Protein AF-A0A976QH62-F1 (afdb_monomer)

Mean predicted aligned error: 12.68 Å

Solvent-accessible surface area (backbone atoms only — not comparable to full-atom values): 8432 Å² total; per-residue (Å²): 127,71,72,68,54,57,60,52,50,60,62,50,62,78,75,67,84,81,84,81,89,67,96,61,79,79,74,77,81,71,86,66,71,73,46,74,47,77,47,80,47,75,48,85,40,97,87,68,58,30,31,42,35,41,38,40,37,42,33,45,95,46,37,35,40,37,44,35,42,38,39,39,70,85,69,55,71,38,48,33,40,35,41,35,42,41,46,85,65,79,54,54,35,41,31,42,38,40,37,40,31,53,94,71,22,42,37,38,36,44,35,34,36,38,53,78,100,57,79,49,78,52,74,50,74,52,64,72,87,50,77,73,87,74,90,60,93,57,88,80,83,118

Sequence (142 aa):
MLERYLIALVLTCILSSQSLIVLAEAPVATNDPIAFKFTPSYYLSSNGNNATDLNFRASRDGNTAWLGEYADKNGYQQTRLGYEYKFNEGMLRPTLSAQLASGGFVGGSLTTELGGEYYAILGLGRTNLKDYYNLNFDPNDC

Secondary structure (DSSP, 8-state):
--HHHHHHHHHHHTS----------PPP---PPPEEEEEEEEE--TTS--EEEEEEEEEETTEEEEEEEEEETTS-EEEEEEEEEE--SSSEEEEEEEEEETTTEEEEEEEEEE-SSS-EEEEEEEE-------SS--TT--

pLDDT: mean 74.95, std 22.52, range [30.56, 95.06]

Radius of gyration: 18.19 Å; Cα contacts (8 Å, |Δi|>4): 232; chains: 1; bounding box: 44×34×54 Å

Structure (mmCIF, N/CA/C/O backbone):
data_AF-A0A976QH62-F1
#
_entry.id   AF-A0A976QH62-F1
#
loop_
_atom_site.group_PDB
_atom_site.id
_atom_site.type_symbol
_atom_site.label_atom_id
_atom_site.label_alt_id
_atom_site.label_comp_id
_atom_site.label_asym_id
_atom_site.label_entity_id
_atom_site.label_seq_id
_atom_site.pdbx_PDB_ins_code
_atom_site.Cartn_x
_atom_site.Cartn_y
_atom_site.Cartn_z
_atom_site.occupancy
_atom_site.B_iso_or_equiv
_atom_site.auth_seq_id
_atom_site.auth_comp_id
_atom_site.auth_asym_id
_atom_site.auth_atom_id
_atom_site.pdbx_PDB_model_num
ATOM 1 N N . MET A 1 1 ? 1.318 -12.797 24.870 1.00 43.84 1 MET A N 1
ATOM 2 C CA . MET A 1 1 ? 2.741 -13.211 24.727 1.00 43.84 1 MET A CA 1
ATOM 3 C C . MET A 1 1 ? 3.078 -13.812 23.357 1.00 43.84 1 MET A C 1
ATOM 5 O O . MET A 1 1 ? 4.228 -13.690 22.962 1.00 43.84 1 MET A O 1
ATOM 9 N N . LEU A 1 2 ? 2.126 -14.389 22.606 1.00 36.97 2 LEU A N 1
ATOM 10 C CA . LEU A 1 2 ? 2.364 -14.907 21.243 1.00 36.97 2 LEU A CA 1
ATOM 11 C C . LEU A 1 2 ? 2.572 -13.817 20.167 1.00 36.97 2 LEU A C 1
ATOM 13 O O . LEU A 1 2 ? 3.295 -14.037 19.203 1.00 36.97 2 LEU A O 1
ATOM 17 N N . GLU A 1 3 ? 1.990 -12.630 20.338 1.00 34.72 3 GLU A N 1
ATOM 18 C CA . GLU A 1 3 ? 1.983 -11.566 19.312 1.00 34.72 3 GLU A CA 1
ATOM 19 C C . GLU A 1 3 ? 3.361 -10.931 19.065 1.00 34.72 3 GLU A C 1
ATOM 21 O O . GLU A 1 3 ? 3.653 -10.476 17.963 1.00 34.72 3 GLU A O 1
ATOM 26 N N . ARG A 1 4 ? 4.258 -10.965 20.062 1.00 38.50 4 ARG A N 1
ATOM 27 C CA . ARG A 1 4 ? 5.621 -10.413 19.942 1.00 38.50 4 ARG A CA 1
ATOM 28 C C . ARG A 1 4 ? 6.553 -11.288 19.097 1.00 38.50 4 ARG A C 1
ATOM 30 O O . ARG A 1 4 ? 7.512 -10.774 18.532 1.00 38.50 4 ARG A O 1
ATOM 37 N N . TYR A 1 5 ? 6.258 -12.583 18.975 1.00 37.25 5 TYR A N 1
ATOM 38 C CA . TYR A 1 5 ? 7.062 -13.517 18.180 1.00 37.25 5 TYR A CA 1
ATOM 39 C C . TYR A 1 5 ? 6.719 -13.474 16.690 1.00 37.25 5 TYR A C 1
ATOM 41 O O . TYR A 1 5 ? 7.589 -13.726 15.861 1.00 37.25 5 TYR A O 1
ATOM 49 N N . LEU A 1 6 ? 5.488 -13.092 16.336 1.00 38.50 6 LEU A N 1
ATOM 50 C CA . LEU A 1 6 ? 5.066 -12.992 14.938 1.00 38.50 6 LEU A CA 1
ATOM 51 C C . LEU A 1 6 ? 5.768 -11.826 14.218 1.00 38.50 6 LEU A C 1
ATOM 53 O O . LEU A 1 6 ? 6.205 -11.976 13.081 1.00 38.50 6 LEU A O 1
ATOM 57 N N . ILE A 1 7 ? 5.966 -10.702 14.917 1.00 41.19 7 ILE A N 1
ATOM 58 C CA . ILE A 1 7 ? 6.696 -9.526 14.408 1.00 41.19 7 ILE A CA 1
ATOM 59 C C . ILE A 1 7 ? 8.195 -9.838 14.244 1.00 41.19 7 ILE A C 1
ATOM 61 O O . ILE A 1 7 ? 8.812 -9.441 13.256 1.00 41.19 7 ILE A O 1
ATOM 65 N N . ALA A 1 8 ? 8.776 -10.616 15.165 1.00 34.66 8 ALA A N 1
ATOM 66 C CA . ALA A 1 8 ? 10.163 -11.069 15.057 1.00 34.66 8 ALA A CA 1
ATOM 67 C C . ALA A 1 8 ? 10.371 -12.068 13.899 1.00 34.66 8 ALA A C 1
ATOM 69 O O . ALA A 1 8 ? 11.407 -12.036 13.237 1.00 34.66 8 ALA A O 1
ATOM 70 N N . LEU A 1 9 ? 9.381 -12.917 13.598 1.00 35.78 9 LEU A N 1
ATOM 71 C CA . LEU A 1 9 ? 9.464 -13.888 12.503 1.00 35.78 9 LEU A CA 1
ATOM 72 C C . LEU A 1 9 ? 9.490 -13.205 11.122 1.00 35.78 9 LEU A C 1
ATOM 74 O O . LEU A 1 9 ? 10.262 -13.607 10.254 1.00 35.78 9 LEU A O 1
ATOM 78 N N . VAL A 1 10 ? 8.721 -12.124 10.943 1.00 37.41 10 VAL A N 1
ATOM 79 C CA . VAL A 1 10 ? 8.692 -11.359 9.682 1.00 37.41 10 VAL A CA 1
ATOM 80 C C . VAL A 1 10 ? 9.996 -10.582 9.461 1.00 37.41 10 VAL A C 1
ATOM 82 O O . VAL A 1 10 ? 10.494 -10.549 8.337 1.00 37.41 10 VAL A O 1
ATOM 85 N N . LEU A 1 11 ? 10.620 -10.048 10.522 1.00 30.56 11 LEU A N 1
ATOM 86 C CA . LEU A 1 11 ? 11.948 -9.425 10.415 1.00 30.56 11 LEU A CA 1
ATOM 87 C C . LEU A 1 11 ? 13.056 -10.439 10.083 1.00 30.56 11 LEU A C 1
ATOM 89 O O . LEU A 1 11 ? 14.041 -10.084 9.440 1.00 30.56 11 LEU A O 1
ATOM 93 N N . THR A 1 12 ? 12.896 -11.702 10.490 1.00 34.62 12 THR A N 1
ATOM 94 C CA . THR A 1 12 ? 13.923 -12.736 10.283 1.00 34.62 12 THR A CA 1
ATOM 95 C C . THR A 1 12 ? 13.878 -13.326 8.867 1.00 34.62 12 THR A C 1
ATOM 97 O O . THR A 1 12 ? 14.925 -13.664 8.319 1.00 34.62 12 THR A O 1
ATOM 100 N N . CYS A 1 13 ? 12.711 -13.369 8.211 1.00 31.64 13 CYS A N 1
ATOM 101 C CA . CYS A 1 13 ? 12.607 -13.827 6.816 1.00 31.64 13 CYS A CA 1
ATOM 102 C C . CYS A 1 13 ? 13.295 -12.898 5.801 1.00 31.64 13 CYS A C 1
ATOM 104 O O . CYS A 1 13 ? 13.678 -13.356 4.726 1.00 31.64 13 CYS A O 1
ATOM 106 N N . ILE A 1 14 ? 13.508 -11.622 6.141 1.00 37.66 14 ILE A N 1
ATOM 107 C CA . IL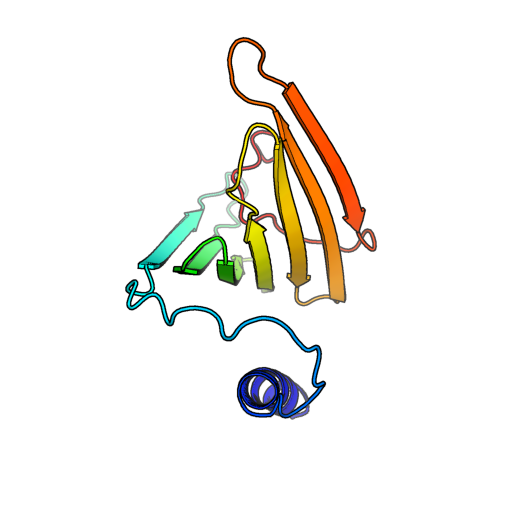E A 1 14 ? 14.220 -10.669 5.272 1.00 37.66 14 ILE A CA 1
ATOM 108 C C . ILE A 1 14 ? 15.743 -10.942 5.265 1.00 37.66 14 ILE A C 1
ATOM 110 O O . ILE A 1 14 ? 16.441 -10.509 4.354 1.00 37.66 14 ILE A O 1
ATOM 114 N N . LEU A 1 15 ? 16.270 -11.718 6.223 1.00 37.94 15 LEU A N 1
ATOM 115 C CA . LEU A 1 15 ? 17.712 -11.960 6.393 1.00 37.94 15 LEU A CA 1
ATOM 116 C C . LEU A 1 15 ? 18.191 -13.386 6.053 1.00 37.94 15 LEU A C 1
ATOM 118 O O . LEU A 1 15 ? 19.394 -13.632 6.108 1.00 37.94 15 LEU A O 1
ATOM 122 N N . SER A 1 16 ? 17.313 -14.328 5.683 1.00 35.41 16 SER A N 1
ATOM 123 C CA . SER A 1 16 ? 17.682 -15.753 5.538 1.00 35.41 16 SER A CA 1
ATOM 124 C C . SER A 1 16 ? 17.287 -16.420 4.214 1.00 35.41 16 SER A C 1
ATOM 126 O O . SER A 1 16 ? 17.048 -17.624 4.170 1.00 35.41 16 SER A O 1
ATOM 128 N N . SER A 1 17 ? 17.275 -15.681 3.104 1.00 37.41 17 SER A N 1
ATOM 129 C CA . SER A 1 17 ? 17.130 -16.288 1.772 1.00 37.41 17 SER A CA 1
ATOM 130 C C . SER A 1 17 ? 18.499 -16.504 1.125 1.00 37.41 17 SER A C 1
ATOM 132 O O . SER A 1 17 ? 18.936 -15.705 0.302 1.00 37.41 17 SER A O 1
ATOM 134 N N . GLN A 1 18 ? 19.192 -17.582 1.504 1.00 44.84 18 GLN A N 1
ATOM 135 C CA . GLN A 1 18 ? 20.293 -18.111 0.698 1.00 44.84 18 GLN A CA 1
ATOM 136 C C . GLN A 1 18 ? 19.839 -19.351 -0.082 1.00 44.84 18 GLN A C 1
ATOM 138 O O . GLN A 1 18 ? 19.454 -20.365 0.495 1.00 44.84 18 GLN A O 1
ATOM 143 N N . SER A 1 19 ? 19.984 -19.225 -1.404 1.00 40.66 19 SER A N 1
ATOM 144 C CA . SER A 1 19 ? 20.256 -20.283 -2.384 1.00 40.66 19 SER A CA 1
ATOM 145 C C . SER A 1 19 ? 19.083 -21.122 -2.907 1.00 40.66 19 SER A C 1
ATOM 147 O O . SER A 1 19 ? 18.906 -22.277 -2.534 1.00 40.66 19 SER A O 1
ATOM 149 N N . LEU A 1 20 ? 18.417 -20.600 -3.944 1.00 32.00 20 LEU A N 1
ATOM 150 C CA . LEU A 1 20 ? 18.070 -21.408 -5.118 1.00 32.00 20 LEU A CA 1
ATOM 151 C C . LEU A 1 20 ? 18.815 -20.816 -6.325 1.00 32.00 20 LEU A C 1
ATOM 153 O O . LEU A 1 20 ? 18.549 -19.688 -6.734 1.00 32.00 20 LEU A O 1
ATOM 157 N N . ILE A 1 21 ? 19.794 -21.554 -6.851 1.00 34.06 21 ILE A N 1
ATOM 158 C CA . ILE A 1 21 ? 20.583 -21.147 -8.018 1.00 34.06 21 ILE A CA 1
ATOM 159 C C . ILE A 1 21 ? 19.736 -21.412 -9.265 1.00 34.06 21 ILE A C 1
ATOM 161 O O . ILE A 1 21 ? 19.671 -22.531 -9.766 1.00 34.06 21 ILE A O 1
ATOM 165 N N . VAL A 1 22 ? 19.081 -20.365 -9.756 1.00 33.94 22 VAL A N 1
ATOM 166 C CA . VAL A 1 22 ? 18.765 -20.222 -11.179 1.00 33.94 22 VAL A CA 1
ATOM 167 C C . VAL A 1 22 ? 19.972 -19.524 -11.797 1.00 33.94 22 VAL A C 1
ATOM 169 O O . VAL A 1 22 ? 20.452 -18.534 -11.246 1.00 33.94 22 VAL A O 1
ATOM 172 N N . LEU A 1 23 ? 20.491 -20.042 -12.913 1.00 40.22 23 LEU A N 1
ATOM 173 C CA . LEU A 1 23 ? 21.482 -19.348 -13.741 1.00 40.22 23 LEU A CA 1
ATOM 174 C C . LEU A 1 23 ? 20.805 -18.137 -14.403 1.00 40.22 23 LEU A C 1
ATOM 176 O O . LEU A 1 23 ? 20.479 -18.161 -15.584 1.00 40.22 23 LEU A O 1
ATOM 180 N N . ALA A 1 24 ? 20.522 -17.111 -13.610 1.00 38.88 24 ALA A N 1
ATOM 181 C CA . ALA A 1 24 ? 20.233 -15.773 -14.084 1.00 38.88 24 ALA A CA 1
ATOM 182 C C . ALA A 1 24 ? 21.570 -15.031 -14.134 1.00 38.88 24 ALA A C 1
ATOM 184 O O . ALA A 1 24 ? 22.368 -15.141 -13.198 1.00 38.88 24 ALA A O 1
ATOM 185 N N . GLU A 1 25 ? 21.833 -14.311 -15.226 1.00 40.03 25 GLU A N 1
ATOM 186 C CA . GLU A 1 25 ? 22.896 -13.305 -15.253 1.00 40.03 25 GLU A CA 1
ATOM 187 C C . GLU A 1 25 ? 22.841 -12.493 -13.959 1.00 40.03 25 GLU A C 1
ATOM 189 O O . GLU A 1 25 ? 21.759 -12.096 -13.517 1.00 40.03 25 GLU A O 1
ATOM 194 N N . ALA A 1 26 ? 24.000 -12.308 -13.321 1.00 38.78 26 ALA A N 1
ATOM 195 C CA . ALA A 1 26 ? 24.093 -11.493 -12.123 1.00 38.78 26 ALA A CA 1
ATOM 196 C C . ALA A 1 26 ? 23.419 -10.147 -12.427 1.00 38.78 26 ALA A C 1
ATOM 198 O O . ALA A 1 26 ? 23.850 -9.481 -13.375 1.00 38.78 26 ALA A O 1
ATOM 199 N N . PRO A 1 27 ? 22.361 -9.751 -11.691 1.00 48.44 27 PRO A N 1
ATOM 200 C CA . PRO A 1 27 ? 21.771 -8.449 -11.913 1.00 48.44 27 PRO A CA 1
ATOM 201 C C . PRO A 1 27 ? 22.887 -7.435 -11.697 1.00 48.44 27 PRO A C 1
ATOM 203 O O . PRO A 1 27 ? 23.559 -7.449 -10.660 1.00 48.44 27 PRO A O 1
ATOM 206 N N . VAL A 1 28 ? 23.125 -6.594 -12.706 1.00 41.81 28 VAL A N 1
ATOM 207 C CA . VAL A 1 28 ? 23.907 -5.373 -12.534 1.00 41.81 28 VAL A CA 1
ATOM 208 C C . VAL A 1 28 ? 23.341 -4.715 -11.287 1.00 41.81 28 VAL A C 1
ATOM 210 O O . VAL A 1 28 ? 22.150 -4.417 -11.247 1.00 41.81 28 VAL A O 1
ATOM 213 N N . ALA A 1 29 ? 24.158 -4.585 -10.243 1.00 46.31 29 ALA A N 1
ATOM 214 C CA . ALA A 1 29 ? 23.746 -3.911 -9.026 1.00 46.31 29 ALA A CA 1
ATOM 215 C C . ALA A 1 29 ? 23.488 -2.447 -9.394 1.00 46.31 29 ALA A C 1
ATOM 217 O O . ALA A 1 29 ? 24.407 -1.629 -9.431 1.00 46.31 29 ALA A O 1
ATOM 218 N N . THR A 1 30 ? 22.242 -2.138 -9.742 1.00 55.06 30 THR A N 1
ATOM 219 C CA . THR A 1 30 ? 21.754 -0.780 -9.904 1.00 55.06 30 THR A CA 1
ATOM 220 C C . THR A 1 30 ? 21.902 -0.131 -8.540 1.00 55.06 30 THR A C 1
ATOM 222 O O . THR A 1 30 ? 21.322 -0.555 -7.539 1.00 55.06 30 THR A O 1
ATOM 225 N N . ASN A 1 31 ? 22.774 0.870 -8.461 1.00 63.50 31 ASN A N 1
ATOM 226 C CA . ASN A 1 31 ? 23.050 1.592 -7.223 1.00 63.50 31 ASN A CA 1
ATOM 227 C C . ASN A 1 31 ? 21.933 2.614 -6.936 1.00 63.50 31 ASN A C 1
ATOM 229 O O . ASN A 1 31 ? 22.187 3.698 -6.411 1.00 63.50 31 ASN A O 1
ATOM 233 N N . ASP A 1 32 ? 20.701 2.282 -7.329 1.00 76.94 32 ASP A N 1
ATOM 234 C CA . ASP A 1 32 ? 19.565 3.179 -7.267 1.00 76.94 32 ASP A CA 1
ATOM 235 C C . ASP A 1 32 ? 19.092 3.291 -5.811 1.00 76.94 32 ASP A C 1
ATOM 237 O O . ASP A 1 32 ? 18.904 2.286 -5.099 1.00 76.94 32 ASP A O 1
ATOM 241 N N . PRO A 1 33 ? 18.957 4.520 -5.289 1.00 87.44 33 PRO A N 1
ATOM 242 C CA . PRO A 1 33 ? 18.589 4.726 -3.900 1.00 87.44 33 PRO A CA 1
ATOM 243 C C . PRO A 1 33 ? 17.168 4.212 -3.650 1.00 87.44 33 PRO A C 1
ATOM 245 O O . PRO A 1 33 ? 16.278 4.354 -4.486 1.00 87.44 33 PRO A O 1
ATOM 248 N N . ILE A 1 34 ? 16.936 3.625 -2.472 1.00 92.25 34 ILE A N 1
ATOM 249 C CA . ILE A 1 34 ? 15.572 3.285 -2.050 1.00 92.25 34 ILE A CA 1
ATOM 250 C C . ILE A 1 34 ? 14.822 4.594 -1.803 1.00 92.25 34 ILE A C 1
ATOM 252 O O . ILE A 1 34 ? 15.230 5.401 -0.966 1.00 92.25 34 ILE A O 1
ATOM 256 N N . ALA A 1 35 ? 13.715 4.795 -2.512 1.00 93.31 35 ALA A N 1
ATOM 257 C CA . ALA A 1 35 ? 12.807 5.902 -2.269 1.00 93.31 35 ALA A CA 1
ATOM 258 C C . ALA A 1 35 ? 11.876 5.553 -1.104 1.00 93.31 35 ALA A C 1
ATOM 260 O O . ALA A 1 35 ? 11.165 4.548 -1.147 1.00 93.31 35 ALA A O 1
ATOM 261 N N . PHE A 1 36 ? 11.857 6.398 -0.075 1.00 93.38 36 PHE A N 1
ATOM 262 C CA . PHE A 1 36 ? 10.983 6.234 1.083 1.00 93.38 36 PHE A CA 1
ATOM 263 C C . PHE A 1 36 ? 9.877 7.284 1.080 1.00 93.38 36 PHE A C 1
ATOM 265 O O . PHE A 1 36 ? 10.123 8.465 0.834 1.00 93.38 36 PHE A O 1
ATOM 272 N N . LYS A 1 37 ? 8.657 6.861 1.404 1.00 93.56 37 LYS A N 1
ATOM 273 C CA . LYS A 1 37 ? 7.512 7.744 1.623 1.00 93.56 37 LYS A CA 1
ATOM 274 C C . LYS A 1 37 ? 6.835 7.363 2.930 1.00 93.56 37 LYS A C 1
ATOM 276 O O . LYS A 1 37 ? 6.383 6.235 3.090 1.00 93.56 37 LYS A O 1
ATOM 281 N N . P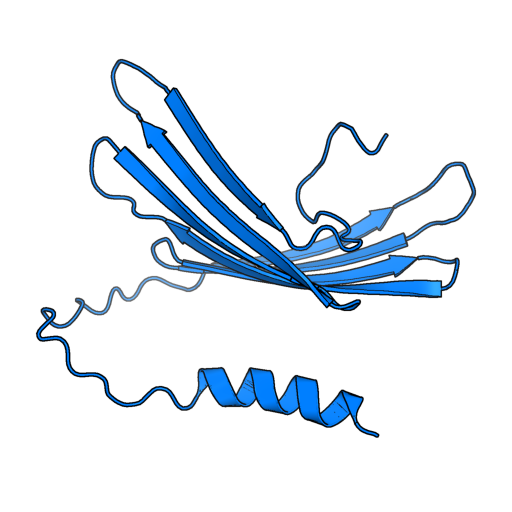HE A 1 38 ? 6.739 8.325 3.838 1.00 93.69 38 PHE A N 1
ATOM 282 C CA . PHE A 1 38 ? 5.956 8.209 5.061 1.00 93.69 38 PHE A CA 1
ATOM 283 C C . PHE A 1 38 ? 4.748 9.140 4.973 1.00 93.69 38 PHE A C 1
ATOM 285 O O . PHE A 1 38 ? 4.863 10.276 4.513 1.00 93.69 38 PHE A O 1
ATOM 292 N N . THR A 1 39 ? 3.571 8.653 5.34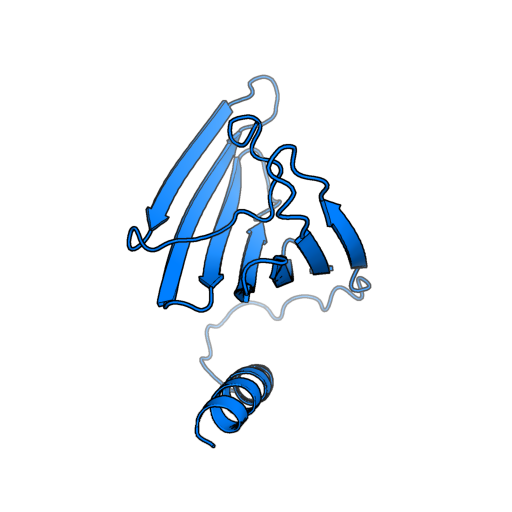5 1.00 93.81 39 THR A N 1
ATOM 293 C CA . THR A 1 39 ? 2.312 9.391 5.240 1.00 93.81 39 THR A CA 1
ATOM 294 C C . THR A 1 39 ? 1.476 9.136 6.490 1.00 93.81 39 THR A C 1
ATOM 296 O O . THR A 1 39 ? 0.817 8.102 6.577 1.00 93.81 39 THR A O 1
ATOM 299 N N . PRO A 1 40 ? 1.510 10.052 7.471 1.00 93.19 40 PRO A N 1
ATOM 300 C CA . PRO A 1 40 ? 0.547 10.061 8.560 1.00 93.19 40 PRO A CA 1
ATOM 301 C C . PRO A 1 40 ? -0.767 10.687 8.081 1.00 93.19 40 PRO A C 1
ATOM 303 O O . PRO A 1 40 ? -0.769 11.635 7.295 1.00 93.19 40 PRO A O 1
ATOM 306 N N . SER A 1 41 ? -1.894 10.159 8.535 1.00 91.31 41 SER A N 1
ATOM 307 C CA . SER A 1 41 ? -3.235 10.615 8.168 1.00 91.31 41 SER A CA 1
ATOM 308 C C . SER A 1 41 ? -4.169 10.573 9.373 1.00 91.31 41 SER A C 1
ATOM 310 O O . SER A 1 41 ? -4.018 9.746 10.273 1.00 91.31 41 SER A O 1
ATOM 312 N N . TYR A 1 42 ? -5.126 11.499 9.390 1.00 92.25 42 TYR A N 1
ATOM 313 C CA . TYR A 1 42 ? -6.180 11.574 10.394 1.00 92.25 42 TYR A CA 1
ATOM 314 C C . TYR A 1 42 ? -7.521 11.759 9.693 1.00 92.25 42 TYR A C 1
ATOM 316 O O . TYR A 1 42 ? -7.694 12.700 8.918 1.00 92.25 42 TYR A O 1
ATOM 324 N N . TYR A 1 43 ? -8.458 10.863 9.971 1.00 88.88 43 TYR A N 1
ATOM 325 C CA . TYR A 1 43 ? -9.783 10.835 9.377 1.00 88.88 43 TYR A CA 1
ATOM 326 C C . TYR A 1 43 ? -10.811 11.343 10.377 1.00 88.88 43 TYR A C 1
ATOM 328 O O . TYR A 1 43 ? -10.886 10.874 11.515 1.00 88.88 43 TYR A O 1
ATOM 336 N N . LEU A 1 44 ? -11.622 12.296 9.928 1.00 91.50 44 LEU A N 1
ATOM 337 C CA . LEU A 1 44 ? -12.792 12.773 10.648 1.00 91.50 44 LEU A CA 1
ATOM 338 C C . LEU A 1 44 ? -14.017 12.073 10.074 1.00 91.50 44 LEU A C 1
ATOM 340 O O . LEU A 1 44 ? -14.285 12.203 8.882 1.00 91.50 44 LEU A O 1
ATOM 344 N N . SER A 1 45 ? -14.760 11.359 10.916 1.00 86.19 45 SER A N 1
ATOM 345 C CA . SER A 1 45 ? -16.005 10.715 10.500 1.00 86.19 45 SER A CA 1
ATOM 346 C C . SER A 1 45 ? -17.206 11.435 11.101 1.00 86.19 45 SER A C 1
ATOM 348 O O . SER A 1 45 ? -17.185 11.853 12.261 1.00 86.19 45 SER A O 1
ATOM 350 N N . SER A 1 46 ? -18.279 11.573 10.322 1.00 87.06 46 SER A N 1
ATOM 351 C CA . SER A 1 46 ? -19.522 12.238 10.741 1.00 87.06 46 SER A CA 1
ATOM 352 C C . SER A 1 46 ? -20.206 11.532 11.918 1.00 87.06 46 SER A C 1
ATOM 354 O O . SER A 1 46 ? -20.884 12.176 12.716 1.00 87.06 46 SER A O 1
ATOM 356 N N . ASN A 1 47 ? -19.976 10.226 12.073 1.00 87.81 47 ASN A N 1
ATOM 357 C CA . ASN A 1 47 ? -20.445 9.426 13.205 1.00 87.81 47 ASN A CA 1
ATOM 358 C C . ASN A 1 47 ? -19.565 9.572 14.470 1.00 87.81 47 ASN A C 1
ATOM 360 O O . ASN A 1 47 ? -19.826 8.920 15.480 1.00 87.81 47 ASN A O 1
ATOM 364 N N . GLY A 1 48 ? -18.518 10.406 14.427 1.00 85.88 48 GLY A N 1
ATOM 365 C CA . GLY A 1 48 ? -17.592 10.652 15.534 1.00 85.88 48 GLY A CA 1
ATOM 366 C C . GLY A 1 48 ? -16.517 9.578 15.742 1.00 85.88 48 GLY A C 1
ATOM 367 O O . GLY A 1 48 ? -15.691 9.729 16.651 1.00 85.88 48 GLY A O 1
ATOM 368 N N . ASN A 1 49 ? -16.491 8.522 14.921 1.00 89.94 49 ASN A N 1
ATOM 369 C CA . ASN A 1 49 ? -15.446 7.499 14.919 1.00 89.94 49 ASN A CA 1
ATOM 370 C C . ASN A 1 49 ? -14.242 7.958 14.088 1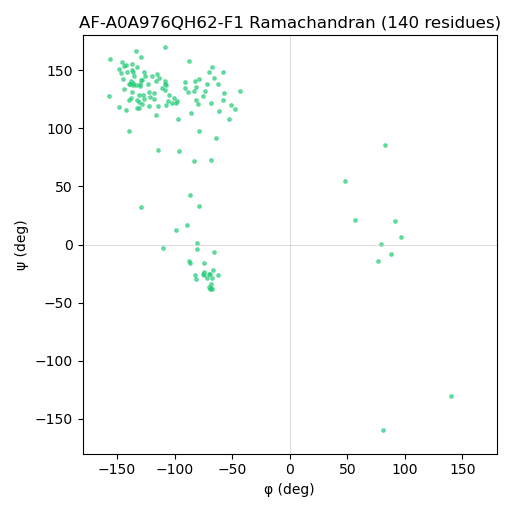.00 89.94 49 ASN A C 1
ATOM 372 O O . ASN A 1 49 ? -14.009 7.497 12.973 1.00 89.94 49 ASN A O 1
ATOM 376 N N . ASN A 1 50 ? -13.501 8.926 14.619 1.00 91.50 50 ASN A N 1
ATOM 377 C CA . ASN A 1 50 ? -12.279 9.399 13.979 1.00 91.50 50 ASN A CA 1
ATOM 378 C C . ASN A 1 50 ? -11.203 8.308 13.996 1.00 91.50 50 ASN A C 1
ATOM 380 O O . ASN A 1 50 ? -11.161 7.491 14.919 1.00 91.50 50 ASN A O 1
ATOM 384 N N . ALA A 1 51 ? -10.295 8.353 13.026 1.00 92.06 51 ALA A N 1
ATOM 385 C CA . ALA A 1 51 ? -9.237 7.362 12.892 1.00 92.06 51 ALA A CA 1
ATOM 386 C C . ALA A 1 51 ? -7.884 7.984 12.555 1.00 92.06 51 ALA A C 1
ATOM 388 O O . ALA A 1 51 ? -7.795 9.071 11.991 1.00 92.06 51 ALA A O 1
ATOM 389 N N . THR A 1 52 ? -6.822 7.273 12.903 1.00 92.81 52 THR A N 1
ATOM 390 C CA . THR A 1 52 ? -5.443 7.566 12.510 1.00 92.81 52 THR A CA 1
ATOM 391 C C . THR A 1 52 ? -4.935 6.465 11.599 1.00 92.81 52 THR A C 1
ATOM 393 O O . THR A 1 52 ? -5.210 5.291 11.845 1.00 92.81 52 THR A O 1
ATOM 396 N N . ASP A 1 53 ? -4.141 6.838 10.604 1.00 92.69 53 ASP A N 1
ATOM 397 C CA . ASP A 1 53 ? -3.473 5.888 9.722 1.00 92.69 53 ASP A CA 1
ATOM 398 C C . ASP A 1 53 ? -2.031 6.319 9.480 1.00 92.69 53 ASP A C 1
ATOM 400 O O . ASP A 1 53 ? -1.747 7.484 9.191 1.00 92.69 53 ASP A O 1
ATOM 404 N N . LEU A 1 54 ? -1.113 5.378 9.641 1.00 92.19 54 LEU A N 1
ATOM 405 C CA . LEU A 1 54 ? 0.298 5.553 9.354 1.00 92.19 54 LEU A CA 1
ATOM 406 C C . LEU A 1 54 ? 0.669 4.639 8.199 1.00 92.19 54 LEU A C 1
ATOM 408 O O . LEU A 1 54 ? 0.601 3.424 8.338 1.00 92.19 54 LEU A O 1
ATOM 412 N N . ASN A 1 55 ? 1.138 5.213 7.095 1.00 93.38 55 ASN A N 1
ATOM 413 C CA . ASN A 1 55 ? 1.600 4.458 5.937 1.00 93.38 55 ASN A CA 1
ATOM 414 C C . ASN A 1 55 ? 3.085 4.726 5.685 1.00 93.38 55 ASN A C 1
ATOM 416 O O . ASN A 1 55 ? 3.514 5.872 5.530 1.00 93.38 55 ASN A O 1
ATOM 420 N N . PHE A 1 56 ? 3.872 3.659 5.627 1.00 93.56 56 PHE A N 1
ATOM 421 C CA . PHE A 1 56 ? 5.267 3.690 5.229 1.00 93.56 56 PHE A CA 1
ATOM 422 C C . PHE A 1 56 ? 5.467 2.855 3.970 1.00 93.56 56 PHE A C 1
ATOM 424 O O . PHE A 1 56 ? 5.069 1.694 3.912 1.00 93.56 56 PHE A O 1
ATOM 431 N N . ARG A 1 57 ? 6.135 3.431 2.973 1.00 93.88 57 ARG A N 1
ATOM 432 C CA . ARG A 1 57 ? 6.426 2.794 1.691 1.00 93.88 57 ARG A CA 1
ATOM 433 C C . ARG A 1 57 ? 7.901 2.935 1.342 1.00 93.88 57 ARG A C 1
ATOM 435 O O . ARG A 1 57 ? 8.468 4.019 1.470 1.00 93.88 57 ARG A O 1
ATOM 442 N N . ALA A 1 58 ? 8.485 1.849 0.854 1.00 92.44 58 ALA A N 1
ATOM 443 C CA . ALA A 1 58 ? 9.828 1.787 0.299 1.00 92.44 58 ALA A CA 1
ATOM 444 C C . ALA A 1 58 ? 9.754 1.265 -1.139 1.00 92.44 58 ALA A C 1
ATOM 446 O O . ALA A 1 58 ? 9.111 0.244 -1.386 1.00 92.44 58 ALA A O 1
ATOM 447 N N . SER A 1 59 ? 10.415 1.940 -2.076 1.00 92.62 59 SER A N 1
ATOM 448 C CA . SER A 1 59 ? 10.379 1.590 -3.496 1.00 92.62 59 SER A CA 1
ATOM 449 C C . SER A 1 59 ? 11.768 1.646 -4.129 1.00 92.62 59 SER A C 1
ATOM 451 O O . SER A 1 59 ? 12.538 2.566 -3.856 1.00 92.62 59 SER A O 1
ATOM 453 N N . ARG A 1 60 ? 12.081 0.666 -4.981 1.00 91.62 60 ARG A N 1
ATOM 454 C CA . ARG A 1 60 ? 13.321 0.573 -5.767 1.00 91.62 60 ARG A CA 1
ATOM 455 C C . ARG A 1 60 ? 13.088 -0.314 -6.988 1.00 91.62 60 ARG A C 1
ATOM 457 O O . ARG A 1 60 ? 12.639 -1.443 -6.828 1.00 91.62 60 ARG A O 1
ATOM 464 N N . ASP A 1 61 ? 13.425 0.165 -8.179 1.00 89.38 61 ASP A N 1
ATOM 465 C CA . ASP A 1 61 ? 13.530 -0.639 -9.409 1.00 89.38 61 ASP A CA 1
ATOM 466 C C . ASP A 1 61 ? 12.322 -1.558 -9.647 1.00 89.38 61 ASP A C 1
ATOM 468 O O . ASP A 1 61 ? 12.431 -2.779 -9.708 1.00 89.38 61 ASP A O 1
ATOM 472 N N . GLY A 1 62 ? 11.122 -0.968 -9.665 1.00 88.50 62 GLY A N 1
ATOM 473 C CA . GLY A 1 62 ? 9.860 -1.699 -9.838 1.00 88.50 62 GLY A CA 1
ATOM 474 C C . GLY A 1 62 ? 9.366 -2.448 -8.594 1.00 88.50 62 GLY A C 1
ATOM 475 O O . GLY A 1 62 ? 8.187 -2.783 -8.527 1.00 88.50 62 GLY A O 1
ATOM 476 N N . ASN A 1 63 ? 10.203 -2.642 -7.575 1.00 93.31 63 ASN A N 1
ATOM 477 C CA . ASN A 1 63 ? 9.809 -3.186 -6.279 1.00 93.31 63 ASN A CA 1
ATOM 478 C C . ASN A 1 63 ? 9.199 -2.084 -5.419 1.00 93.31 63 ASN A C 1
ATOM 480 O O . ASN A 1 63 ? 9.748 -0.987 -5.311 1.00 93.31 63 ASN A O 1
ATOM 484 N N . THR A 1 64 ? 8.086 -2.376 -4.760 1.00 93.94 64 THR A N 1
ATOM 485 C CA . THR A 1 64 ? 7.500 -1.505 -3.743 1.00 93.94 64 THR A CA 1
ATOM 486 C C . THR A 1 64 ? 6.983 -2.352 -2.598 1.00 93.94 64 THR A C 1
ATOM 488 O O . THR A 1 64 ? 6.157 -3.226 -2.805 1.00 93.94 64 THR A O 1
ATOM 491 N N . ALA A 1 65 ? 7.440 -2.075 -1.384 1.00 95.06 65 ALA A N 1
ATOM 492 C CA . ALA A 1 65 ? 6.902 -2.658 -0.165 1.00 95.06 65 ALA A CA 1
ATOM 493 C C . ALA A 1 65 ? 6.271 -1.558 0.682 1.00 95.06 65 ALA A C 1
ATOM 495 O O . ALA A 1 65 ? 6.745 -0.418 0.690 1.00 95.06 65 ALA A O 1
ATOM 496 N N . TRP A 1 66 ? 5.212 -1.889 1.407 1.00 92.69 66 TRP A N 1
ATOM 497 C CA . TRP A 1 66 ? 4.594 -0.956 2.335 1.00 92.69 66 TRP A CA 1
ATOM 498 C C . TRP A 1 66 ? 4.082 -1.647 3.594 1.00 92.69 66 TRP A C 1
ATOM 500 O O . TRP A 1 66 ? 3.763 -2.837 3.598 1.00 92.69 66 TRP A O 1
ATOM 510 N N . LEU A 1 67 ? 4.029 -0.863 4.666 1.00 94.56 67 LEU A N 1
ATOM 511 C CA . LEU A 1 67 ? 3.498 -1.214 5.974 1.00 94.56 67 LEU A CA 1
ATOM 512 C C . LEU A 1 67 ? 2.548 -0.095 6.401 1.00 94.56 67 LEU A C 1
ATOM 514 O O . LEU A 1 67 ? 2.913 1.080 6.355 1.00 94.56 67 LEU A O 1
ATOM 518 N N . GLY A 1 68 ? 1.341 -0.472 6.798 1.00 93.19 68 GLY A N 1
ATOM 519 C CA . GLY A 1 68 ? 0.298 0.432 7.251 1.00 93.19 68 GLY A CA 1
ATOM 520 C C . GLY A 1 68 ? -0.223 0.037 8.626 1.00 93.19 68 GLY A C 1
ATOM 521 O O . GLY A 1 68 ? -0.350 -1.152 8.905 1.00 93.19 68 GLY A O 1
ATOM 522 N N . GLU A 1 69 ? -0.580 1.015 9.449 1.00 93.75 69 GLU A N 1
ATOM 523 C CA . GLU A 1 69 ? -1.267 0.798 10.725 1.00 93.75 69 GLU A CA 1
ATOM 524 C C . GLU A 1 69 ? -2.470 1.731 10.811 1.00 93.75 69 GLU A C 1
ATOM 526 O O . GLU A 1 69 ? -2.308 2.950 10.805 1.00 93.75 69 GLU A O 1
ATOM 531 N N . TYR A 1 70 ? -3.664 1.148 10.886 1.00 92.88 70 TYR A N 1
ATOM 532 C CA . TYR A 1 70 ? -4.922 1.864 11.065 1.00 92.88 70 TYR A CA 1
ATOM 533 C C . TYR A 1 70 ? -5.450 1.654 12.478 1.00 92.88 70 TYR A C 1
ATOM 535 O O . TYR A 1 70 ? -5.467 0.523 12.961 1.00 92.88 70 TYR A O 1
ATOM 543 N N . ALA A 1 71 ? -5.946 2.715 13.107 1.00 93.06 71 ALA A N 1
ATOM 544 C CA . ALA A 1 71 ? -6.644 2.634 14.383 1.00 93.06 71 ALA A CA 1
ATOM 545 C C . ALA A 1 71 ? -7.791 3.644 14.436 1.00 93.06 71 ALA A C 1
ATOM 547 O O . ALA A 1 71 ? -7.593 4.816 14.107 1.00 93.06 71 ALA A O 1
ATOM 548 N N . ASP A 1 72 ? -8.966 3.211 14.890 1.00 92.81 72 ASP A N 1
ATOM 549 C CA . ASP A 1 72 ? -10.120 4.082 15.114 1.00 92.81 72 ASP A CA 1
ATOM 550 C C . ASP A 1 72 ? -10.432 4.298 16.604 1.00 92.81 72 ASP A C 1
ATOM 552 O O . ASP A 1 72 ? -9.872 3.658 17.501 1.00 92.81 72 ASP A O 1
ATOM 556 N N . LYS A 1 73 ? -11.334 5.242 16.880 1.00 89.75 73 LYS A N 1
ATOM 557 C CA . LYS A 1 73 ? -11.759 5.584 18.243 1.00 89.75 73 LYS A CA 1
ATOM 558 C C . LYS A 1 73 ? -12.607 4.488 18.900 1.00 89.75 73 LYS A C 1
ATOM 560 O O . LYS A 1 73 ? -12.640 4.406 20.128 1.00 89.75 73 LYS A O 1
ATOM 565 N N . ASN A 1 74 ? -13.281 3.664 18.107 1.00 91.12 74 ASN A N 1
ATOM 566 C CA . ASN A 1 74 ? -14.115 2.560 18.577 1.00 91.12 74 ASN A CA 1
ATOM 567 C C . ASN A 1 74 ? -13.305 1.304 18.948 1.00 91.12 74 ASN A C 1
ATOM 569 O O . ASN A 1 74 ? -13.869 0.346 19.476 1.00 91.12 74 ASN A O 1
ATOM 573 N N . GLY A 1 75 ? -11.986 1.328 18.741 1.00 88.00 75 GLY A N 1
ATOM 574 C CA . GLY A 1 75 ? -11.055 0.284 19.156 1.00 88.00 75 GLY A CA 1
ATOM 575 C C . GLY A 1 75 ? -10.712 -0.720 18.058 1.00 88.00 75 GLY A C 1
ATOM 576 O O . GLY A 1 75 ? -10.006 -1.689 18.340 1.00 88.00 75 GLY A O 1
ATOM 577 N N . TYR A 1 76 ? -11.167 -0.503 16.824 1.00 89.19 76 TYR A N 1
ATOM 578 C CA . TYR A 1 76 ? -10.722 -1.290 15.683 1.00 89.19 76 TYR A CA 1
ATOM 579 C C . TYR A 1 76 ? -9.297 -0.889 15.297 1.00 89.19 76 TYR A C 1
ATOM 581 O O . TYR A 1 76 ? -8.979 0.295 15.176 1.00 89.19 76 TYR A O 1
ATOM 589 N N . GLN A 1 77 ? -8.438 -1.889 15.100 1.00 93.06 77 GLN A N 1
ATOM 590 C CA . GLN A 1 77 ? -7.045 -1.708 14.701 1.00 93.06 77 GLN A CA 1
ATOM 591 C C . GLN A 1 77 ? -6.684 -2.715 13.618 1.00 93.06 77 GLN A C 1
ATOM 593 O O . GLN A 1 77 ? -7.037 -3.895 13.717 1.00 93.06 77 GLN A O 1
ATOM 598 N N . GLN A 1 78 ? -5.962 -2.258 12.596 1.00 92.44 78 GLN A N 1
ATOM 599 C CA . GLN A 1 78 ? -5.507 -3.123 11.522 1.00 92.44 78 GLN A CA 1
ATOM 600 C C . GLN A 1 78 ? -4.097 -2.774 11.040 1.00 92.44 78 GLN A C 1
ATOM 602 O O . GLN A 1 78 ? -3.866 -1.737 10.413 1.00 92.44 78 GLN A O 1
ATOM 607 N N . THR A 1 79 ? -3.178 -3.716 11.246 1.00 93.19 79 THR A N 1
ATOM 608 C CA . THR A 1 79 ? -1.851 -3.717 10.632 1.00 93.19 79 THR A CA 1
ATOM 609 C C . THR A 1 79 ? -1.954 -4.318 9.245 1.00 93.19 79 THR A C 1
ATOM 611 O O . THR A 1 79 ? -2.529 -5.392 9.067 1.00 93.19 79 THR A O 1
ATOM 614 N N . ARG A 1 80 ? -1.373 -3.657 8.253 1.00 92.19 80 ARG A N 1
ATOM 615 C CA . ARG A 1 80 ? -1.425 -4.053 6.846 1.00 92.19 80 ARG A CA 1
ATOM 616 C C . ARG A 1 80 ? -0.018 -4.073 6.282 1.00 92.19 80 ARG A C 1
ATOM 618 O O . ARG A 1 80 ? 0.777 -3.190 6.580 1.00 92.19 80 ARG A O 1
ATOM 625 N N . LEU A 1 81 ? 0.282 -5.045 5.438 1.00 93.25 81 LEU A N 1
ATOM 626 C CA . LEU A 1 81 ? 1.537 -5.090 4.700 1.00 93.25 81 LEU A CA 1
ATOM 627 C C . LEU A 1 81 ? 1.277 -5.489 3.256 1.00 93.25 81 LEU A C 1
ATOM 629 O O . LEU A 1 81 ? 0.352 -6.249 2.964 1.00 93.25 81 LEU A O 1
ATOM 633 N N . GLY A 1 82 ? 2.119 -5.011 2.358 1.00 92.38 82 GLY A N 1
ATOM 634 C CA . GLY A 1 82 ? 2.008 -5.378 0.963 1.00 92.38 82 GLY A CA 1
ATOM 635 C C . GLY A 1 82 ? 3.308 -5.223 0.216 1.00 92.38 82 GLY A C 1
ATOM 636 O O . GLY A 1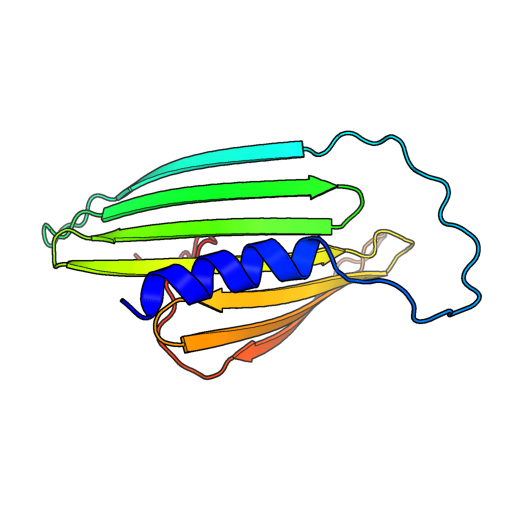 82 ? 4.229 -4.519 0.634 1.00 92.38 82 GLY A O 1
ATOM 637 N N . TYR A 1 83 ? 3.358 -5.926 -0.902 1.00 93.31 83 TYR A N 1
ATOM 638 C CA . TYR A 1 83 ? 4.465 -5.913 -1.829 1.00 93.31 83 TYR A CA 1
ATOM 639 C C . TYR A 1 83 ? 3.930 -5.888 -3.255 1.00 93.31 83 TYR A C 1
ATOM 641 O O . TYR A 1 83 ? 2.977 -6.593 -3.592 1.00 93.31 83 TYR A O 1
ATOM 649 N N . GLU A 1 84 ? 4.566 -5.077 -4.085 1.00 93.31 84 GLU A N 1
ATOM 650 C CA . GLU A 1 84 ? 4.306 -4.940 -5.504 1.00 93.31 84 GLU A CA 1
ATOM 651 C C . GLU A 1 84 ? 5.610 -5.085 -6.280 1.00 93.31 84 GLU A C 1
ATOM 653 O O . GLU A 1 84 ? 6.653 -4.560 -5.877 1.00 93.31 84 GLU A O 1
ATOM 658 N N . TYR A 1 85 ? 5.527 -5.751 -7.426 1.00 92.75 85 TYR A N 1
ATOM 659 C CA . TYR A 1 85 ? 6.612 -5.829 -8.388 1.00 92.75 85 TYR A CA 1
ATOM 660 C C . TYR A 1 85 ? 6.116 -5.431 -9.772 1.00 92.75 85 TYR A C 1
ATOM 662 O O . TYR A 1 85 ? 5.195 -6.049 -10.311 1.00 92.75 85 TYR A O 1
ATOM 670 N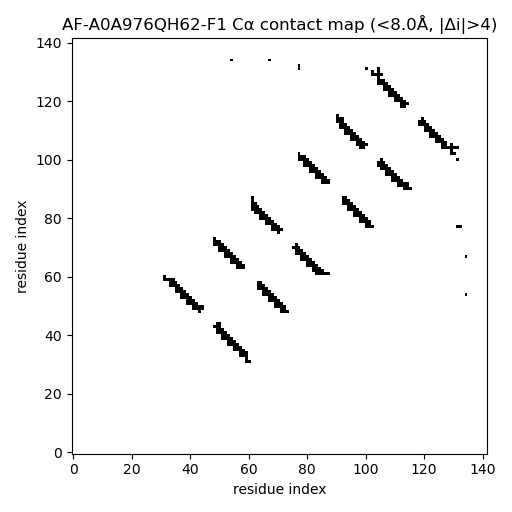 N . LYS A 1 86 ? 6.730 -4.392 -10.336 1.00 91.31 86 LYS A N 1
ATOM 671 C CA . LYS A 1 86 ? 6.416 -3.841 -11.653 1.00 91.31 86 LYS A CA 1
ATOM 672 C C . LYS A 1 86 ? 7.494 -4.224 -12.649 1.00 91.31 86 LYS A C 1
ATOM 674 O O . LYS A 1 86 ? 8.662 -3.888 -12.466 1.00 91.31 86 LYS A O 1
ATOM 679 N N . PHE A 1 87 ? 7.077 -4.871 -13.726 1.00 89.44 87 PHE A N 1
ATOM 680 C CA . PHE A 1 87 ? 7.918 -5.107 -14.886 1.00 89.44 87 PHE A CA 1
ATOM 681 C C . PHE A 1 87 ? 7.820 -3.869 -15.783 1.00 89.44 87 PHE A C 1
ATOM 683 O O . PHE A 1 87 ? 6.754 -3.571 -16.320 1.00 89.44 87 PHE A O 1
ATOM 690 N N . ASN A 1 88 ? 8.918 -3.126 -15.915 1.00 80.56 88 ASN A N 1
ATOM 691 C CA . ASN A 1 88 ? 8.934 -1.834 -16.612 1.00 80.56 88 ASN A CA 1
ATOM 692 C C . ASN A 1 88 ? 9.454 -1.917 -18.058 1.00 80.56 88 ASN A C 1
ATOM 694 O O . ASN A 1 88 ? 9.717 -0.886 -18.672 1.00 80.56 88 ASN A O 1
ATOM 698 N N . GLU A 1 89 ? 9.583 -3.121 -18.612 1.00 79.75 89 GLU A N 1
ATOM 699 C CA . GLU A 1 89 ? 10.197 -3.344 -19.922 1.00 79.75 89 GLU A CA 1
ATOM 700 C C . GLU A 1 89 ? 9.147 -3.472 -21.036 1.00 79.75 89 GLU A C 1
ATOM 702 O O . GLU A 1 89 ? 8.285 -4.350 -21.012 1.00 79.75 89 GLU A O 1
ATOM 707 N N . GLY A 1 90 ? 9.254 -2.622 -22.061 1.00 81.00 90 GLY A N 1
ATOM 708 C CA . GLY A 1 90 ? 8.468 -2.722 -23.293 1.00 81.00 90 GLY A CA 1
ATOM 709 C C . GLY A 1 90 ? 7.039 -2.156 -23.235 1.00 81.00 90 GLY A C 1
ATOM 710 O O . GLY A 1 90 ? 6.698 -1.288 -22.432 1.00 81.00 90 GLY A O 1
ATOM 711 N N . MET A 1 91 ? 6.203 -2.612 -24.175 1.00 83.94 91 MET A N 1
ATOM 712 C CA . MET A 1 91 ? 4.833 -2.114 -24.398 1.00 83.94 91 MET A CA 1
ATOM 713 C C . MET A 1 91 ? 3.835 -2.598 -23.334 1.00 83.94 91 MET A C 1
ATOM 715 O O . MET A 1 91 ? 2.816 -1.951 -23.093 1.00 83.94 91 MET A O 1
ATOM 719 N N . LEU A 1 92 ? 4.131 -3.744 -22.716 1.00 87.06 92 LEU A N 1
ATOM 720 C CA . LEU A 1 92 ? 3.318 -4.393 -21.697 1.00 87.06 92 LEU A CA 1
ATOM 721 C C . LEU A 1 92 ? 4.013 -4.237 -20.342 1.00 87.06 92 LEU A C 1
ATOM 723 O O . LEU A 1 92 ? 5.116 -4.738 -20.158 1.00 87.06 92 LEU A O 1
ATOM 727 N N . ARG A 1 93 ? 3.346 -3.594 -19.386 1.00 90.19 93 ARG A N 1
ATOM 728 C CA . ARG A 1 93 ? 3.859 -3.340 -18.036 1.00 90.19 93 ARG A CA 1
ATOM 729 C C . ARG A 1 93 ? 3.035 -4.090 -16.988 1.00 90.19 93 ARG A C 1
ATOM 731 O O . ARG A 1 93 ? 2.112 -3.508 -16.404 1.00 90.19 93 ARG A O 1
ATOM 738 N N . PRO A 1 94 ? 3.289 -5.392 -16.770 1.00 90.81 94 PRO A N 1
ATOM 739 C CA . PRO A 1 94 ? 2.621 -6.132 -15.715 1.00 90.81 94 PRO A CA 1
ATOM 740 C C . PRO A 1 94 ? 3.093 -5.686 -14.327 1.00 90.81 94 PRO A C 1
ATOM 742 O O . PRO A 1 94 ? 4.235 -5.288 -14.113 1.00 90.81 94 PRO A O 1
ATOM 745 N N . THR A 1 95 ? 2.187 -5.768 -13.365 1.00 92.75 95 THR A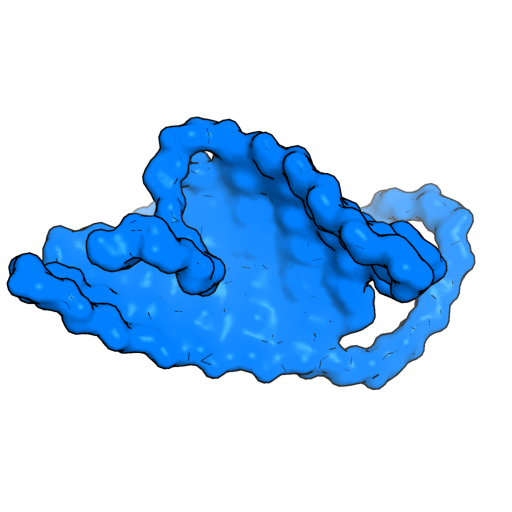 N 1
ATOM 746 C CA . THR A 1 95 ? 2.373 -5.476 -11.949 1.00 92.75 95 THR A CA 1
ATOM 747 C C . THR A 1 95 ? 1.770 -6.617 -11.148 1.00 92.75 95 THR A C 1
ATOM 749 O O . THR A 1 95 ? 0.565 -6.864 -11.212 1.00 92.75 95 THR A O 1
ATOM 752 N N . LEU A 1 96 ? 2.609 -7.305 -10.384 1.00 92.50 96 LEU A N 1
ATOM 753 C CA . LEU A 1 96 ? 2.185 -8.285 -9.392 1.00 92.50 96 LEU A CA 1
ATOM 754 C C . LEU A 1 96 ? 2.006 -7.582 -8.052 1.00 92.50 96 LEU A C 1
ATOM 756 O O . LEU A 1 96 ? 2.840 -6.754 -7.693 1.00 92.50 96 LEU A O 1
ATOM 760 N N . SER A 1 97 ? 0.963 -7.929 -7.303 1.00 89.69 97 SER A N 1
ATOM 761 C CA . SER A 1 97 ? 0.781 -7.458 -5.932 1.00 89.69 97 SER A CA 1
ATOM 762 C C . SER A 1 97 ? 0.366 -8.588 -4.995 1.00 89.69 97 SER A C 1
ATOM 764 O O . SER A 1 97 ? -0.373 -9.497 -5.377 1.00 89.69 97 SER A O 1
ATOM 766 N N . ALA A 1 98 ? 0.839 -8.516 -3.756 1.00 92.19 98 ALA A N 1
ATOM 767 C CA . ALA A 1 98 ? 0.422 -9.368 -2.653 1.00 92.19 98 ALA A CA 1
ATOM 768 C C . ALA A 1 98 ? 0.256 -8.518 -1.392 1.00 92.19 98 ALA A C 1
ATOM 770 O O . ALA A 1 98 ? 1.036 -7.598 -1.148 1.00 92.19 98 ALA A O 1
ATOM 771 N N . GLN A 1 99 ? -0.773 -8.811 -0.604 1.00 91.44 99 GLN A N 1
ATOM 772 C CA . GLN A 1 99 ? -1.184 -8.003 0.538 1.00 91.44 99 GLN A CA 1
ATOM 773 C C . GLN A 1 99 ? -1.699 -8.889 1.667 1.00 91.44 99 GLN A C 1
ATOM 775 O O . GLN A 1 99 ? -2.394 -9.878 1.426 1.00 91.44 99 GLN A O 1
ATOM 780 N N . LEU A 1 100 ? -1.387 -8.504 2.901 1.00 90.44 100 LEU A N 1
ATOM 781 C CA . LEU A 1 100 ? -1.873 -9.141 4.119 1.00 90.44 100 LEU A CA 1
ATOM 782 C C . LEU A 1 100 ? -2.373 -8.075 5.091 1.00 90.44 100 LEU A C 1
ATOM 784 O O . LEU A 1 100 ? -1.866 -6.952 5.108 1.00 90.44 100 LEU A O 1
ATOM 788 N N . ALA A 1 101 ? -3.317 -8.450 5.949 1.00 90.25 101 ALA A N 1
ATOM 789 C CA . ALA A 1 101 ? -3.685 -7.624 7.090 1.00 90.25 101 ALA A CA 1
ATOM 790 C C . ALA A 1 101 ? -3.987 -8.449 8.342 1.00 90.25 101 ALA A C 1
ATOM 792 O O . ALA A 1 101 ? -4.382 -9.621 8.265 1.00 90.25 101 ALA A O 1
ATOM 793 N N . SER A 1 102 ? -3.821 -7.827 9.510 1.00 86.75 102 SER A N 1
ATOM 794 C CA . SER A 1 102 ? -4.294 -8.385 10.773 1.00 86.75 102 SER A CA 1
ATOM 795 C C . SER A 1 102 ? -5.811 -8.619 10.702 1.00 86.75 102 SER A C 1
ATOM 797 O O . SER A 1 102 ? -6.535 -7.979 9.940 1.00 86.75 102 SER A O 1
ATOM 799 N N . GLY A 1 103 ? -6.287 -9.649 11.407 1.00 83.62 103 GLY A N 1
ATOM 800 C CA . GLY A 1 103 ? -7.603 -10.257 11.143 1.00 83.62 103 GLY A CA 1
ATOM 801 C C . GLY A 1 103 ? -7.558 -11.375 10.087 1.00 83.62 103 GLY A C 1
ATOM 802 O O . GLY A 1 103 ? -8.504 -12.153 9.941 1.00 83.62 103 GLY A O 1
ATOM 803 N N . GLY A 1 104 ? -6.411 -11.549 9.422 1.00 85.25 104 GLY A N 1
ATOM 804 C CA . GLY A 1 104 ? -6.114 -12.691 8.562 1.00 85.25 104 GLY A CA 1
ATOM 805 C C . GLY A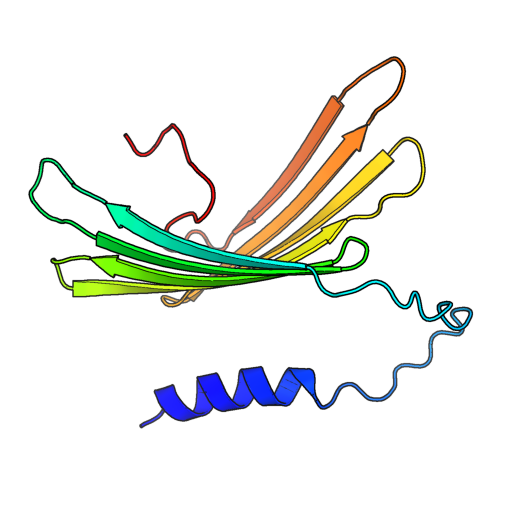 1 104 ? -6.486 -12.484 7.100 1.00 85.25 104 GLY A C 1
ATOM 806 O O . GLY A 1 104 ? -6.657 -13.479 6.398 1.00 85.25 104 GLY A O 1
ATOM 807 N N . PHE A 1 105 ? -6.636 -11.238 6.650 1.00 87.44 105 PHE A N 1
ATOM 808 C CA . PHE A 1 105 ? -6.818 -10.916 5.238 1.00 87.44 105 PHE A CA 1
ATOM 809 C C . PHE A 1 105 ? -5.594 -11.331 4.421 1.00 87.44 105 PHE A C 1
ATOM 811 O O . PHE A 1 105 ? -4.455 -11.113 4.839 1.00 87.44 105 PHE A O 1
ATOM 818 N N . VAL A 1 106 ? -5.852 -11.906 3.247 1.00 89.56 106 VAL A N 1
ATOM 819 C CA . VAL A 1 106 ? -4.849 -12.229 2.233 1.00 89.56 106 VAL A CA 1
ATOM 820 C C . VAL A 1 106 ? -5.417 -11.857 0.874 1.00 89.56 106 VAL A C 1
ATOM 822 O O . VAL A 1 106 ? -6.500 -12.321 0.506 1.00 89.56 106 VAL A O 1
ATOM 825 N N . GLY A 1 107 ? -4.676 -11.046 0.130 1.00 87.69 107 GLY A N 1
ATOM 826 C CA . GLY A 1 107 ? -5.035 -10.601 -1.207 1.00 87.69 107 GLY A CA 1
ATOM 827 C C . GLY A 1 107 ? -3.846 -10.662 -2.152 1.00 87.69 107 GLY A C 1
ATOM 828 O O . GLY A 1 107 ? -2.703 -10.468 -1.748 1.00 87.69 107 GLY A O 1
ATOM 829 N N . GLY A 1 108 ? -4.116 -10.922 -3.422 1.00 90.12 108 GLY A N 1
ATOM 830 C CA . GLY A 1 108 ? -3.120 -10.824 -4.477 1.00 90.12 108 GLY A CA 1
ATOM 831 C C . GLY A 1 108 ? -3.756 -10.416 -5.792 1.00 90.12 108 GLY A C 1
ATOM 832 O O . GLY A 1 108 ? -4.927 -10.712 -6.045 1.00 90.12 108 GLY A O 1
ATOM 833 N N . SER A 1 109 ? -2.992 -9.730 -6.633 1.00 89.44 109 SER A N 1
ATOM 834 C CA . SER A 1 109 ? -3.445 -9.352 -7.965 1.00 89.44 109 SER A CA 1
ATOM 835 C C . SER A 1 109 ? -2.325 -9.361 -8.995 1.00 89.44 109 SER A C 1
ATOM 837 O O . SER A 1 109 ? -1.142 -9.249 -8.676 1.00 89.44 109 SER A O 1
ATOM 839 N N . LEU A 1 110 ? -2.735 -9.491 -10.250 1.00 90.38 110 LEU A N 1
ATOM 840 C CA . LEU A 1 110 ? -1.933 -9.212 -11.425 1.00 90.38 110 LEU A CA 1
ATOM 841 C C . LEU A 1 110 ? -2.686 -8.164 -12.237 1.00 90.38 110 LEU A C 1
ATOM 843 O O . LEU A 1 110 ? -3.799 -8.412 -12.699 1.00 90.38 110 LEU A O 1
ATOM 847 N N . THR A 1 111 ? -2.062 -7.012 -12.424 1.00 90.06 111 THR A N 1
ATOM 848 C CA . THR A 1 111 ? -2.554 -5.952 -13.303 1.00 90.06 111 THR A CA 1
ATOM 849 C C . THR A 1 111 ? -1.555 -5.772 -14.426 1.00 90.06 111 THR A C 1
ATOM 851 O O . THR A 1 111 ? -0.360 -5.842 -14.184 1.00 90.06 111 THR A O 1
ATOM 854 N N . THR A 1 112 ? -1.997 -5.541 -15.653 1.00 89.31 112 THR A N 1
ATOM 855 C CA . THR A 1 112 ? -1.103 -5.201 -16.756 1.00 89.31 112 THR A CA 1
ATOM 856 C C . THR A 1 112 ? -1.602 -3.967 -17.470 1.00 89.31 112 THR A C 1
ATOM 858 O O . THR A 1 112 ? -2.799 -3.823 -17.720 1.00 89.31 112 THR A O 1
ATOM 861 N N . GLU A 1 113 ? -0.665 -3.096 -17.809 1.00 87.94 113 GLU A N 1
ATOM 862 C CA . GLU A 1 113 ? -0.912 -1.919 -18.627 1.00 87.94 113 GLU A CA 1
ATOM 863 C C . GLU A 1 113 ? -0.283 -2.124 -20.007 1.00 87.94 113 GLU A C 1
ATOM 865 O O . GLU A 1 113 ? 0.863 -2.556 -20.121 1.00 87.94 113 GLU A O 1
ATOM 870 N N . LEU A 1 114 ? -1.044 -1.833 -21.055 1.00 86.56 114 LEU A N 1
ATOM 871 C CA . LEU A 1 114 ? -0.564 -1.687 -22.424 1.00 86.56 114 LEU A CA 1
ATOM 872 C C . LEU A 1 114 ? -0.453 -0.189 -22.703 1.00 86.56 114 LEU A C 1
ATOM 874 O O . LEU A 1 114 ? -1.433 0.530 -22.505 1.00 86.56 114 LEU A O 1
ATOM 878 N N . GLY A 1 115 ? 0.716 0.278 -23.141 1.00 77.50 115 GLY A N 1
ATOM 879 C CA . GLY A 1 115 ? 0.929 1.679 -23.516 1.00 77.50 115 GLY A CA 1
ATOM 880 C C . GLY A 1 115 ? 1.560 1.834 -24.895 1.00 77.50 115 GLY A C 1
ATOM 881 O O . GLY A 1 115 ? 2.161 0.901 -25.409 1.00 77.50 115 GLY A O 1
ATOM 882 N N . GLY A 1 116 ? 1.450 3.023 -25.485 1.00 76.94 116 GLY A N 1
ATOM 883 C CA . GLY A 1 116 ? 1.910 3.309 -26.845 1.00 76.94 116 GLY A CA 1
ATOM 884 C C . GLY A 1 116 ? 0.902 4.205 -27.557 1.00 76.94 116 GLY A C 1
ATOM 885 O O . GLY A 1 116 ? 0.477 5.215 -27.003 1.00 76.94 116 GLY A O 1
ATOM 886 N N . GLU A 1 117 ? 0.498 3.825 -28.767 1.00 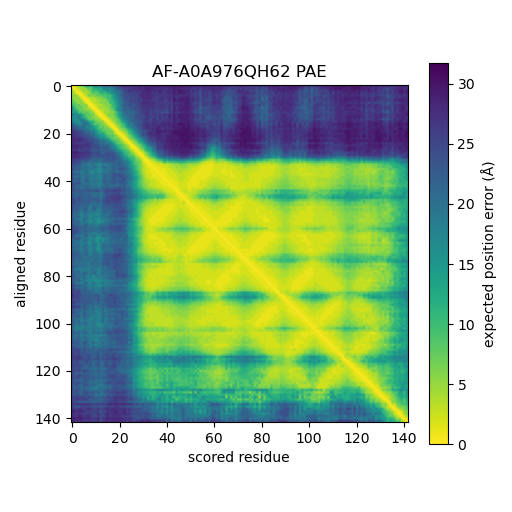79.69 117 GLU A N 1
ATOM 887 C CA . GLU A 1 117 ? -0.589 4.494 -29.499 1.00 79.69 117 GLU A CA 1
ATOM 888 C C . GLU A 1 117 ? -1.979 4.127 -28.939 1.00 79.69 117 GLU A C 1
ATOM 890 O O . GLU A 1 117 ? -2.919 4.916 -29.011 1.00 79.69 117 GLU A O 1
ATOM 895 N N . TYR A 1 118 ? -2.084 2.957 -28.300 1.00 77.12 118 TYR A N 1
ATOM 896 C CA . TYR A 1 118 ? -3.281 2.471 -27.618 1.00 77.12 118 TYR A CA 1
ATOM 897 C C . TYR A 1 118 ? -2.996 2.232 -26.136 1.00 77.12 118 TYR A C 1
ATOM 899 O O . TYR A 1 118 ? -1.910 1.779 -25.768 1.00 77.12 118 TYR A O 1
ATOM 907 N N . TYR A 1 119 ? -3.998 2.505 -25.299 1.00 82.69 119 TYR A N 1
ATOM 908 C CA . TYR A 1 119 ? -3.920 2.346 -23.850 1.00 82.69 119 TYR A CA 1
ATOM 909 C C . TYR A 1 119 ? -4.995 1.380 -23.370 1.00 82.69 119 TYR A C 1
ATOM 911 O O . TYR A 1 119 ? -6.177 1.560 -23.665 1.00 82.69 119 TYR A O 1
ATOM 919 N N . ALA A 1 120 ? -4.587 0.361 -22.619 1.00 86.81 120 ALA A N 1
ATOM 920 C CA . ALA A 1 120 ? -5.506 -0.575 -21.986 1.00 86.81 120 ALA A CA 1
ATOM 921 C C . ALA A 1 120 ? -4.947 -1.056 -20.647 1.00 86.81 120 ALA A C 1
ATOM 923 O O . ALA A 1 120 ? -3.738 -1.209 -20.488 1.00 86.81 120 ALA A O 1
ATOM 924 N N . ILE A 1 121 ? -5.840 -1.321 -19.695 1.00 86.44 121 ILE A N 1
ATOM 925 C CA . ILE A 1 121 ? -5.498 -1.875 -18.386 1.00 86.44 121 ILE A CA 1
ATOM 926 C C . ILE A 1 121 ? -6.370 -3.104 -18.166 1.00 86.44 121 ILE A C 1
ATOM 928 O O . ILE A 1 121 ? -7.590 -3.040 -18.310 1.00 86.44 121 ILE A O 1
ATOM 932 N N . LEU A 1 122 ? -5.743 -4.221 -17.814 1.00 88.25 122 LEU A N 1
ATOM 933 C CA . LEU A 1 122 ? -6.427 -5.450 -17.422 1.00 88.25 122 LEU A CA 1
ATOM 934 C C . LEU A 1 122 ? -5.953 -5.844 -16.030 1.00 88.25 122 LEU A C 1
ATOM 936 O O . LEU A 1 122 ? -4.763 -5.763 -15.741 1.00 88.25 122 LEU A O 1
ATOM 940 N N . GLY A 1 123 ? -6.869 -6.280 -15.172 1.00 86.06 123 GLY A N 1
ATOM 941 C CA . GLY A 1 123 ? -6.555 -6.663 -13.800 1.00 86.06 123 GLY A CA 1
ATOM 942 C C . GLY A 1 123 ? -7.312 -7.908 -13.371 1.00 86.06 123 GLY A C 1
ATOM 943 O O . GLY A 1 123 ? -8.502 -8.046 -13.649 1.00 86.06 123 GLY A O 1
ATOM 944 N N . LEU A 1 124 ? -6.621 -8.802 -12.669 1.00 86.69 124 LEU A N 1
ATOM 945 C CA . LEU A 1 124 ? -7.200 -9.951 -11.987 1.00 86.69 124 LEU A CA 1
ATOM 946 C C . LEU A 1 124 ? -6.748 -9.935 -10.528 1.00 86.69 124 LEU A C 1
ATOM 948 O O . LEU A 1 124 ? -5.553 -9.915 -10.250 1.00 86.69 124 LEU A O 1
ATOM 952 N N . GLY A 1 125 ? -7.700 -9.977 -9.599 1.00 86.19 125 GLY A N 1
ATOM 953 C CA . GLY A 1 125 ? -7.440 -10.029 -8.162 1.00 86.19 125 GLY A CA 1
ATOM 954 C C . GLY A 1 125 ? -8.162 -11.195 -7.495 1.00 86.19 125 GLY A C 1
ATOM 955 O O . GLY A 1 125 ? -9.247 -11.596 -7.918 1.00 86.19 125 GLY A O 1
ATOM 956 N N . ARG A 1 126 ? -7.561 -11.744 -6.439 1.00 86.06 126 ARG A N 1
ATOM 957 C CA . ARG A 1 126 ? -8.157 -12.748 -5.550 1.00 86.06 126 ARG A CA 1
ATOM 958 C C . ARG A 1 126 ? -7.899 -12.340 -4.105 1.00 86.06 126 ARG A C 1
ATOM 960 O O . ARG A 1 126 ? -6.784 -11.960 -3.762 1.00 86.06 126 ARG A O 1
ATOM 967 N N . THR A 1 127 ? -8.913 -12.471 -3.258 1.00 85.25 127 THR A N 1
ATOM 968 C CA . THR A 1 127 ? -8.794 -12.288 -1.807 1.00 85.25 127 THR A CA 1
ATOM 969 C C . THR A 1 127 ? -9.486 -13.434 -1.076 1.00 85.25 127 THR A C 1
ATOM 971 O O . THR A 1 127 ? -10.244 -14.200 -1.675 1.00 85.25 127 THR A O 1
ATOM 974 N N . ASN A 1 128 ? -9.234 -13.557 0.226 1.00 81.75 128 ASN A N 1
ATOM 975 C CA . ASN A 1 128 ? -9.944 -14.494 1.096 1.00 81.75 128 ASN A CA 1
ATOM 976 C C . ASN A 1 128 ? -11.226 -13.912 1.728 1.00 81.75 128 ASN A C 1
ATOM 978 O O . ASN A 1 128 ? -11.727 -14.490 2.691 1.00 81.75 128 ASN A O 1
ATOM 982 N N . LEU A 1 129 ? -11.746 -12.797 1.186 1.00 77.50 129 LEU A N 1
ATOM 983 C CA . LEU A 1 129 ? -13.003 -12.134 1.579 1.00 77.50 129 LEU A CA 1
ATOM 984 C C . LEU A 1 129 ? -13.105 -11.730 3.061 1.00 77.50 129 LEU A C 1
ATOM 986 O O . LEU A 1 129 ? -14.204 -11.552 3.577 1.00 77.50 129 LEU A O 1
ATOM 990 N N . LYS A 1 130 ? -11.973 -11.595 3.755 1.00 78.06 130 LYS A N 1
ATOM 991 C CA . LYS A 1 130 ? -11.935 -11.060 5.119 1.00 78.06 130 LYS A CA 1
ATOM 992 C C . LYS A 1 130 ? -11.826 -9.539 5.119 1.00 78.06 130 LYS A C 1
ATOM 994 O O . LYS A 1 130 ? -11.340 -8.963 4.147 1.00 78.06 130 LYS A O 1
ATOM 999 N N . ASP A 1 131 ? -12.226 -8.928 6.230 1.00 73.06 131 ASP A N 1
ATOM 1000 C CA . ASP A 1 131 ? -12.211 -7.475 6.398 1.00 73.06 131 ASP A CA 1
ATOM 1001 C C . ASP A 1 131 ? -10.809 -6.893 6.191 1.00 73.06 131 ASP A C 1
ATOM 1003 O O . ASP A 1 131 ? -9.815 -7.347 6.770 1.00 73.06 131 ASP A O 1
ATOM 1007 N N . TYR A 1 132 ? -10.750 -5.864 5.355 1.00 62.84 132 TYR A N 1
ATOM 1008 C CA . TYR A 1 132 ? -9.537 -5.168 4.961 1.00 62.84 132 TYR A CA 1
ATOM 1009 C C . TYR A 1 132 ? -9.875 -3.705 4.700 1.00 62.84 132 TYR A C 1
ATOM 1011 O O . TYR A 1 132 ? -10.651 -3.406 3.796 1.00 62.84 132 TYR A O 1
ATOM 1019 N N . TYR A 1 133 ? -9.278 -2.803 5.474 1.00 61.66 133 TYR A N 1
ATOM 1020 C CA . TYR A 1 133 ? -9.311 -1.378 5.173 1.00 61.66 133 TYR A CA 1
ATOM 1021 C C . TYR A 1 133 ? -8.267 -1.075 4.105 1.00 61.66 133 TYR A C 1
ATOM 1023 O O . TYR A 1 133 ? -7.071 -1.316 4.300 1.00 61.66 133 TYR A O 1
ATOM 1031 N N . ASN A 1 134 ? -8.707 -0.539 2.972 1.00 59.91 134 ASN A N 1
ATOM 1032 C CA . ASN A 1 134 ? -7.829 -0.250 1.849 1.00 59.91 134 ASN A CA 1
ATOM 1033 C C . ASN A 1 134 ? -6.909 0.945 2.153 1.00 59.91 134 ASN A C 1
ATOM 1035 O O . ASN A 1 134 ? -7.320 1.933 2.755 1.00 59.91 134 ASN A O 1
ATOM 1039 N N . LEU A 1 135 ? -5.635 0.837 1.766 1.00 53.62 135 LEU A N 1
ATOM 1040 C CA . LEU A 1 135 ? -4.658 1.937 1.833 1.00 53.62 135 LEU A CA 1
ATOM 1041 C C . LEU A 1 135 ? -4.691 2.825 0.592 1.00 53.62 135 LEU A C 1
ATOM 1043 O O . LEU A 1 135 ? -4.123 3.920 0.588 1.00 53.62 135 LEU A O 1
ATOM 1047 N N . ASN A 1 136 ? -5.303 2.335 -0.481 1.00 45.97 136 ASN A N 1
ATOM 1048 C CA . ASN A 1 136 ? -5.566 3.139 -1.652 1.00 45.97 136 ASN A CA 1
ATOM 1049 C C . ASN A 1 136 ? -6.839 3.943 -1.400 1.00 45.97 136 ASN A C 1
ATOM 1051 O O . ASN A 1 136 ? -7.788 3.429 -0.817 1.00 45.97 136 ASN A O 1
ATOM 1055 N N . PHE A 1 137 ? -6.845 5.197 -1.853 1.00 37.75 137 PHE A N 1
ATOM 1056 C CA . PHE A 1 137 ? -8.055 6.009 -1.906 1.00 37.75 137 PHE A CA 1
ATOM 1057 C C . PHE A 1 137 ? -9.135 5.227 -2.667 1.00 37.75 137 PHE A C 1
ATOM 1059 O O . PHE A 1 137 ? -9.007 5.037 -3.878 1.00 37.75 137 PHE A O 1
ATOM 1066 N N . ASP A 1 138 ? -10.145 4.736 -1.950 1.00 47.81 138 ASP A N 1
ATOM 1067 C CA . ASP A 1 138 ? -11.338 4.132 -2.529 1.00 47.81 138 ASP A CA 1
ATOM 1068 C C . ASP A 1 138 ? -12.435 5.204 -2.561 1.00 47.81 138 ASP A C 1
ATOM 1070 O O . ASP A 1 138 ? -12.945 5.592 -1.509 1.00 47.81 138 ASP A O 1
ATOM 1074 N N . PRO A 1 139 ? -12.794 5.739 -3.739 1.00 31.14 139 PRO A N 1
ATOM 1075 C CA . PRO A 1 139 ? -13.844 6.746 -3.849 1.00 31.14 139 PRO A CA 1
ATOM 1076 C C . PRO A 1 139 ? -15.241 6.222 -3.477 1.00 31.14 139 PRO A C 1
ATOM 1078 O O . PRO A 1 139 ? -16.170 7.022 -3.439 1.00 31.14 139 PRO A O 1
ATOM 1081 N N . ASN A 1 140 ? -15.420 4.920 -3.220 1.00 37.19 140 ASN A N 1
ATOM 1082 C CA . ASN A 1 140 ? -16.696 4.375 -2.754 1.00 37.19 140 ASN A CA 1
ATOM 1083 C C . ASN A 1 140 ? -16.859 4.408 -1.225 1.00 37.19 140 ASN A C 1
ATOM 1085 O O . ASN A 1 140 ? -17.985 4.269 -0.757 1.00 37.19 140 ASN A O 1
ATOM 1089 N N . ASP A 1 141 ? -15.789 4.638 -0.457 1.00 46.34 141 ASP A N 1
ATOM 1090 C CA . ASP A 1 141 ? -15.820 4.688 1.016 1.00 46.34 141 ASP A CA 1
ATOM 1091 C C . ASP A 1 141 ? -16.179 6.097 1.553 1.00 46.34 141 ASP A C 1
ATOM 1093 O O . ASP A 1 141 ? -15.559 6.603 2.493 1.00 46.34 141 ASP A O 1
ATOM 1097 N N . CYS A 1 142 ? -17.168 6.752 0.927 1.00 38.38 142 CYS A N 1
ATOM 1098 C CA . CYS A 1 142 ? -17.700 8.070 1.316 1.00 38.38 142 CYS A CA 1
ATOM 1099 C C . CYS A 1 142 ? -18.917 7.966 2.245 1.00 38.38 142 CYS A C 1
ATOM 1101 O O . CYS A 1 142 ? -19.885 7.271 1.858 1.00 38.38 142 CYS A O 1
#

Nearest PDB structures (foldseek):
  7tt7-assembly1_P  TM=3.860E-01  e=5.418E-01  Escherichia coli
  4ft6-assembly1_A  TM=6.050E-01  e=4.073E+00  Pseudomonas aeruginosa PAO1
  6ehc-assembly1_A  TM=5.185E-01  e=2.781E+00  Vibrio cholerae O395
  3put-assembly1_B  TM=4.579E-01  e=2.117E+00  Rhizobium etli CFN 42
  2cwt-assembly1_B  TM=3.362E-01  e=1.227E+00  Arthrobacter globiformis

Foldseek 3Di:
DVVVVVVVVVVVVVPDDDDDDDPDDDPPPPPWDWDKDWDWDWAQDPVRFIKIKIKIWTDDDQKIKIWMWIATPVGDIKIKIKIKGWDPDDQKIKMWMWMAMPVTKTKIKIKIWGDDPDTDIDMDMDIPPTDDDDPDDDVVPD